Protein AF-Q1QKI4-F1 (afdb_monomer)

Mean predicted aligned error: 14.02 Å

pLDDT: mean 73.08, std 16.17, range [40.5, 93.62]

Foldseek 3Di:
DDDDDDPDPDPPPDPPPDPPDPPVQPDFDFDCVVPDPVVVVVQLVVQVVVLVPPPDPPVQQSSVVSVVVVVTHGPGRGD

Organism: Nitrobacter hamburgensis (strain DSM 10229 / NCIMB 13809 / X14) (NCBI:txid323097)

Structure (mmCIF, N/CA/C/O backbone):
data_AF-Q1QKI4-F1
#
_entry.id   AF-Q1QKI4-F1
#
loop_
_atom_site.group_PDB
_atom_site.id
_atom_site.type_symbol
_atom_si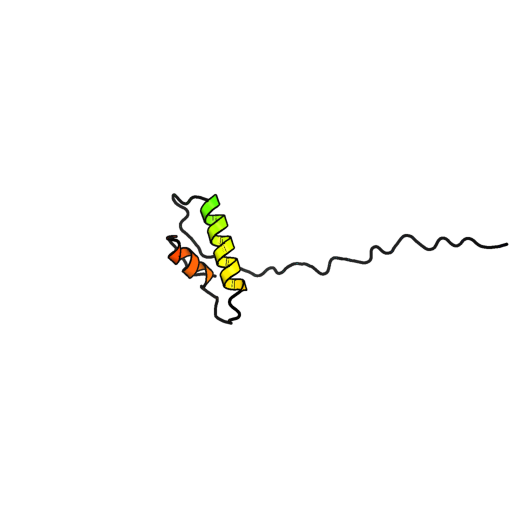te.label_atom_id
_atom_site.label_alt_id
_atom_site.label_comp_id
_atom_site.label_asym_id
_atom_site.label_entity_id
_atom_site.label_seq_id
_atom_site.pdbx_PDB_ins_code
_atom_site.Cartn_x
_atom_site.Cartn_y
_atom_site.Cartn_z
_atom_site.occupancy
_atom_site.B_iso_or_equiv
_atom_site.auth_seq_id
_atom_site.auth_comp_id
_atom_site.auth_asym_id
_atom_site.auth_atom_id
_atom_site.pdbx_PDB_model_num
ATOM 1 N N . MET A 1 1 ? 18.106 69.041 -3.925 1.00 40.50 1 MET A N 1
ATOM 2 C CA . MET A 1 1 ? 17.015 69.4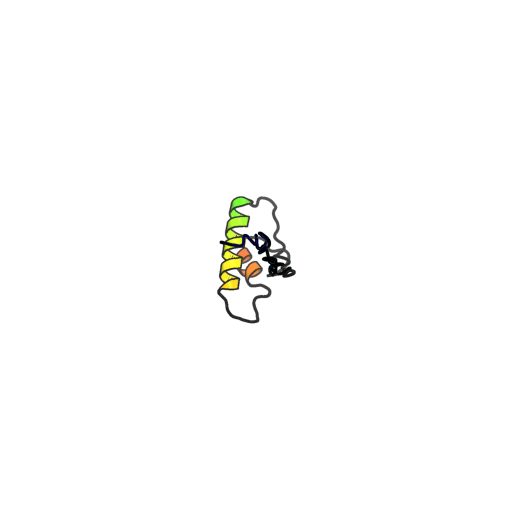14 -4.854 1.00 40.50 1 MET A CA 1
ATOM 3 C C . MET A 1 1 ? 16.759 68.255 -5.810 1.00 40.50 1 MET A C 1
ATOM 5 O O . MET A 1 1 ? 17.721 67.868 -6.451 1.00 40.50 1 MET A O 1
ATOM 9 N N . LYS A 1 2 ? 15.490 67.808 -5.940 1.00 44.25 2 LYS A N 1
ATOM 10 C CA . LYS A 1 2 ? 14.908 67.004 -7.053 1.00 44.25 2 LYS A CA 1
ATOM 11 C C . LYS A 1 2 ? 15.455 65.559 -7.199 1.00 44.25 2 LYS A C 1
ATOM 13 O O . LYS A 1 2 ? 16.650 65.379 -7.284 1.00 44.25 2 LYS A O 1
ATOM 18 N N . ARG A 1 3 ? 14.677 64.473 -7.285 1.00 46.16 3 ARG A N 1
ATOM 19 C CA . ARG A 1 3 ? 13.242 64.239 -7.517 1.00 46.16 3 ARG A CA 1
ATOM 20 C C . ARG A 1 3 ? 12.868 62.853 -6.974 1.00 46.16 3 ARG A C 1
ATOM 22 O O . ARG A 1 3 ? 13.602 61.893 -7.163 1.00 46.16 3 ARG A O 1
ATOM 29 N N . ILE A 1 4 ? 11.694 62.796 -6.361 1.00 64.81 4 ILE A N 1
ATOM 30 C CA . ILE A 1 4 ? 10.903 61.595 -6.092 1.00 64.81 4 ILE A CA 1
ATOM 31 C C . ILE A 1 4 ? 10.607 60.908 -7.431 1.00 64.81 4 ILE A C 1
ATOM 33 O O . ILE A 1 4 ? 10.064 61.562 -8.319 1.00 64.81 4 ILE A O 1
ATOM 37 N N . VAL A 1 5 ? 10.899 59.613 -7.559 1.00 54.19 5 VAL A N 1
ATOM 38 C CA . VAL A 1 5 ? 10.156 58.720 -8.460 1.00 54.19 5 VAL A CA 1
ATOM 39 C C . VAL A 1 5 ? 9.929 57.413 -7.714 1.00 54.19 5 VAL A C 1
ATOM 41 O O . VAL A 1 5 ? 10.833 56.601 -7.541 1.00 54.19 5 VAL A O 1
ATOM 44 N N . ALA A 1 6 ? 8.701 57.269 -7.225 1.00 53.59 6 ALA A N 1
ATOM 45 C CA . ALA A 1 6 ? 8.147 56.036 -6.710 1.00 53.59 6 ALA A CA 1
ATOM 46 C C . ALA A 1 6 ? 8.172 54.981 -7.824 1.00 53.59 6 ALA A C 1
ATOM 48 O O . ALA A 1 6 ? 7.373 55.037 -8.757 1.00 53.59 6 ALA A O 1
ATOM 49 N N . ILE A 1 7 ? 9.104 54.035 -7.742 1.00 57.81 7 ILE A N 1
ATOM 50 C CA . ILE A 1 7 ? 9.101 52.850 -8.596 1.00 57.81 7 ILE A CA 1
ATOM 51 C C . ILE A 1 7 ? 8.374 51.761 -7.821 1.00 57.81 7 ILE A C 1
ATOM 53 O O . ILE A 1 7 ? 8.940 51.068 -6.983 1.00 57.81 7 ILE A O 1
ATOM 57 N N . GLY A 1 8 ? 7.068 51.731 -8.077 1.00 52.28 8 GLY A N 1
ATOM 58 C CA . GLY A 1 8 ? 6.319 50.511 -8.344 1.00 52.28 8 GLY A CA 1
ATOM 59 C C . GLY A 1 8 ? 6.619 49.331 -7.437 1.00 52.28 8 GLY A C 1
ATOM 60 O O . GLY A 1 8 ? 7.421 48.460 -7.759 1.00 52.28 8 GLY A O 1
ATOM 61 N N . LEU A 1 9 ? 5.8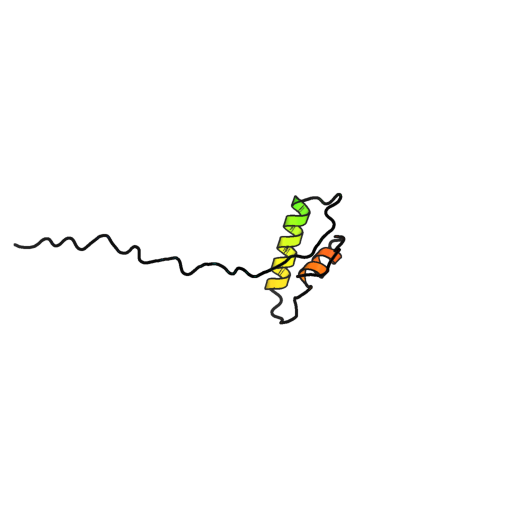53 49.273 -6.356 1.00 57.25 9 LEU A N 1
ATOM 62 C CA . LEU A 1 9 ? 5.479 48.068 -5.636 1.00 57.25 9 LEU A CA 1
ATOM 63 C C . LEU A 1 9 ? 4.775 47.069 -6.583 1.00 57.25 9 LEU A C 1
AT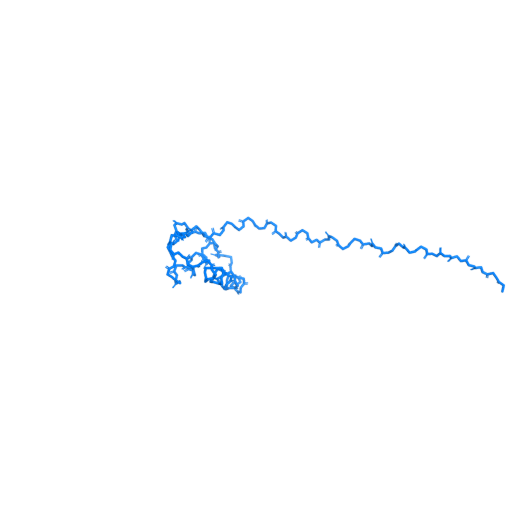OM 65 O O . LEU A 1 9 ? 3.564 46.913 -6.518 1.00 57.25 9 LEU A O 1
ATOM 69 N N . THR A 1 10 ? 5.503 46.411 -7.487 1.00 59.34 10 THR A N 1
ATOM 70 C CA . THR A 1 10 ? 4.974 45.316 -8.324 1.00 59.34 10 THR A CA 1
ATOM 71 C C . THR A 1 10 ? 6.085 44.331 -8.679 1.00 59.34 10 THR A C 1
ATOM 73 O O . THR A 1 10 ? 6.498 44.218 -9.829 1.00 59.34 10 THR A O 1
ATOM 76 N N . MET A 1 11 ? 6.584 43.606 -7.678 1.00 57.59 11 MET A N 1
ATOM 77 C CA . MET A 1 11 ? 7.488 42.467 -7.876 1.00 57.59 11 MET A CA 1
ATOM 78 C C . MET A 1 11 ? 6.887 41.200 -7.256 1.0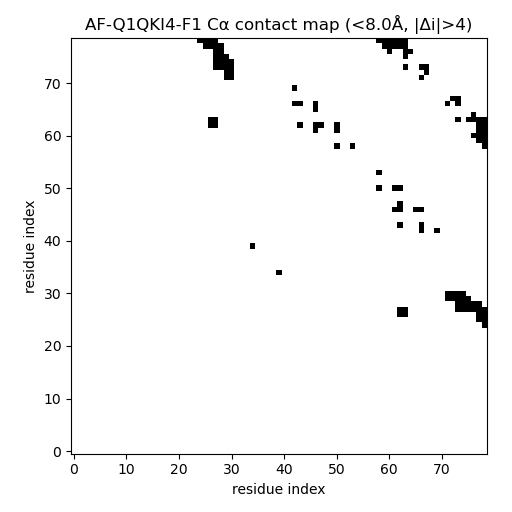0 57.59 11 MET A C 1
ATOM 80 O O . MET A 1 11 ? 7.546 40.440 -6.560 1.00 57.59 11 MET A O 1
ATOM 84 N N . SER A 1 12 ? 5.597 40.974 -7.517 1.00 57.84 12 SER A N 1
ATOM 85 C CA . SER A 1 12 ? 4.924 39.688 -7.294 1.00 57.84 12 SER A CA 1
ATOM 86 C C . SER A 1 12 ? 4.953 38.882 -8.595 1.00 57.84 12 SER A C 1
ATOM 88 O O . SER A 1 12 ? 3.929 38.618 -9.219 1.00 57.84 12 SER A O 1
ATOM 90 N N . GLY A 1 13 ? 6.164 38.555 -9.045 1.00 60.09 13 GLY A N 1
ATOM 91 C CA . GLY A 1 13 ? 6.407 37.712 -10.210 1.00 60.09 13 GLY A CA 1
ATOM 92 C C . GLY A 1 13 ? 6.316 36.232 -9.846 1.00 60.09 13 GLY A C 1
ATOM 93 O O . GLY A 1 13 ? 7.309 35.632 -9.464 1.00 60.09 13 GLY A O 1
ATOM 94 N N . VAL A 1 14 ? 5.106 35.680 -9.958 1.00 64.62 14 VAL A N 1
ATOM 95 C CA . VAL A 1 14 ? 4.793 34.295 -10.363 1.00 64.62 14 VAL A CA 1
ATOM 96 C C . VAL A 1 14 ? 5.655 33.184 -9.731 1.00 64.62 14 VAL A C 1
ATOM 98 O O . VAL A 1 14 ? 6.472 32.542 -10.385 1.00 64.62 14 VAL A O 1
ATOM 101 N N . LEU A 1 15 ? 5.372 32.865 -8.467 1.00 58.62 15 LEU A N 1
ATOM 102 C CA . LEU A 1 15 ? 5.660 31.550 -7.884 1.00 58.62 15 LEU A CA 1
ATOM 103 C C . LEU A 1 15 ? 4.457 30.618 -8.118 1.00 58.62 15 LEU A C 1
ATOM 105 O O . LEU A 1 15 ? 3.706 30.344 -7.190 1.00 58.62 15 LEU A O 1
ATOM 109 N N . LEU A 1 16 ? 4.222 30.164 -9.354 1.00 58.59 16 LEU A N 1
ATOM 110 C CA . LEU A 1 16 ? 3.251 29.085 -9.638 1.00 58.59 16 LEU A CA 1
ATOM 111 C C . LEU A 1 16 ? 3.776 28.049 -10.651 1.00 58.59 16 LEU A C 1
ATOM 113 O O . LEU A 1 16 ? 3.004 27.341 -11.291 1.00 58.59 16 LEU A O 1
ATOM 117 N N . ALA A 1 17 ? 5.096 27.892 -10.773 1.00 64.19 17 ALA A N 1
ATOM 118 C CA . ALA A 1 17 ? 5.667 26.703 -11.408 1.00 64.19 17 ALA A CA 1
ATOM 119 C C . ALA A 1 17 ? 5.655 25.550 -10.393 1.00 64.19 17 ALA A C 1
ATOM 121 O O . ALA A 1 17 ? 6.649 25.256 -9.737 1.00 64.19 17 ALA A O 1
ATOM 122 N N . GLY A 1 18 ? 4.481 24.954 -10.206 1.00 54.62 18 GLY A N 1
ATOM 123 C CA . GLY A 1 18 ? 4.286 23.901 -9.221 1.00 54.62 18 GLY A CA 1
ATOM 124 C C . GLY A 1 18 ? 2.908 23.264 -9.286 1.00 54.62 18 GLY A C 1
ATOM 125 O O . GLY A 1 18 ? 2.319 23.002 -8.243 1.00 54.62 18 GLY A O 1
ATOM 126 N N . CYS A 1 19 ? 2.380 22.982 -10.482 1.00 58.72 19 CYS A N 1
ATOM 127 C CA . CYS A 1 19 ? 1.393 21.910 -10.607 1.00 58.72 19 CYS A CA 1
ATOM 128 C C . CYS A 1 19 ? 2.139 20.596 -10.351 1.00 58.72 19 CYS A C 1
ATOM 130 O O . CYS A 1 19 ? 2.634 19.944 -11.268 1.00 58.72 19 CYS A O 1
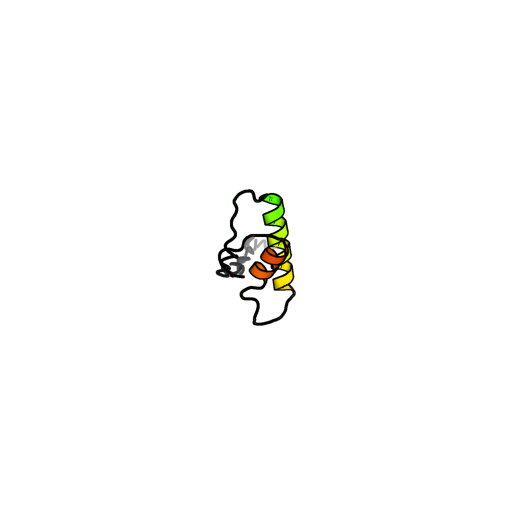ATOM 132 N N . ALA A 1 20 ? 2.303 20.294 -9.062 1.00 56.22 20 ALA A N 1
ATOM 133 C CA . ALA A 1 20 ? 2.789 19.031 -8.555 1.00 56.22 20 ALA A CA 1
ATOM 134 C C . ALA A 1 20 ? 2.061 17.901 -9.284 1.00 56.22 20 ALA A C 1
ATOM 136 O O . ALA A 1 20 ? 0.841 17.941 -9.458 1.00 56.22 20 ALA A O 1
ATOM 137 N N . GLY A 1 21 ? 2.857 16.952 -9.770 1.00 51.16 21 GLY A N 1
ATOM 138 C CA . GLY A 1 21 ? 2.450 15.941 -10.721 1.00 51.16 21 GLY A CA 1
ATOM 139 C C . GLY A 1 21 ? 1.127 15.285 -10.361 1.00 51.16 21 GLY A C 1
ATOM 140 O O . GLY A 1 21 ? 0.994 14.622 -9.334 1.00 51.16 21 GLY A O 1
ATOM 141 N N . HIS A 1 22 ? 0.185 15.386 -11.290 1.00 47.50 22 HIS A N 1
ATOM 142 C CA . HIS A 1 22 ? -0.817 14.355 -11.459 1.00 47.50 22 HIS A CA 1
ATOM 143 C C . HIS A 1 22 ? -0.086 13.110 -11.981 1.00 47.50 22 HIS A C 1
ATOM 145 O O . HIS A 1 22 ? -0.079 12.818 -13.174 1.00 47.50 22 HIS A O 1
ATOM 151 N N . SER A 1 23 ? 0.628 12.415 -11.093 1.00 51.69 23 SER A N 1
ATOM 152 C CA . SER A 1 23 ? 0.930 11.014 -11.335 1.00 51.69 23 SER A CA 1
ATOM 153 C C . SER A 1 23 ? -0.411 10.295 -11.194 1.00 51.69 23 SER A C 1
ATOM 155 O O . SER A 1 23 ? -1.031 10.436 -10.135 1.00 51.69 23 SER A O 1
ATOM 157 N N . PRO A 1 24 ? -0.897 9.576 -12.220 1.00 53.88 24 PRO A N 1
ATOM 158 C CA . PRO A 1 24 ? -2.079 8.729 -12.115 1.00 53.88 24 PRO A CA 1
ATOM 159 C C . PRO A 1 24 ? -1.723 7.501 -11.268 1.00 53.88 24 PRO A C 1
ATOM 161 O O . PRO A 1 24 ? -1.722 6.366 -11.734 1.00 53.88 24 PRO A O 1
ATOM 164 N N . TYR A 1 25 ? -1.315 7.735 -10.022 1.00 54.22 25 TYR A N 1
ATOM 165 C CA . TYR A 1 25 ? -1.061 6.686 -9.064 1.00 54.22 25 TYR A CA 1
ATOM 166 C C . TYR A 1 25 ? -2.419 6.178 -8.588 1.00 54.22 25 TYR A C 1
ATOM 168 O O . TYR A 1 25 ? -2.979 6.646 -7.595 1.00 54.22 25 TYR A O 1
ATOM 176 N N . GLU A 1 26 ? -2.968 5.232 -9.338 1.00 60.38 26 GLU A N 1
ATOM 177 C CA . GLU A 1 26 ? -4.031 4.368 -8.855 1.00 60.38 26 GLU A CA 1
ATOM 178 C C . GLU A 1 26 ? -3.400 3.431 -7.823 1.00 60.38 26 GLU A C 1
ATOM 180 O O . GLU A 1 26 ? -2.664 2.503 -8.159 1.00 60.38 26 GLU A O 1
ATOM 185 N N . GLY A 1 27 ? -3.601 3.739 -6.541 1.00 65.06 27 GLY A N 1
ATOM 186 C CA . GLY A 1 27 ? -3.122 2.885 -5.457 1.00 65.06 27 GLY A CA 1
ATOM 187 C C . GLY A 1 27 ? -3.699 1.468 -5.532 1.00 65.06 27 GLY A C 1
ATOM 188 O O . GLY A 1 27 ? -4.679 1.238 -6.242 1.00 65.06 27 GLY A O 1
ATOM 189 N N . PRO A 1 28 ? -3.110 0.507 -4.800 1.00 70.94 28 PRO A N 1
ATOM 190 C CA . PRO A 1 28 ? -3.635 -0.854 -4.759 1.00 70.94 28 PRO A CA 1
ATOM 191 C C . PRO A 1 28 ? -5.089 -0.863 -4.286 1.00 70.94 28 PRO A C 1
ATOM 193 O O . PRO A 1 28 ? -5.426 -0.190 -3.306 1.00 70.94 28 PRO A O 1
ATOM 196 N N 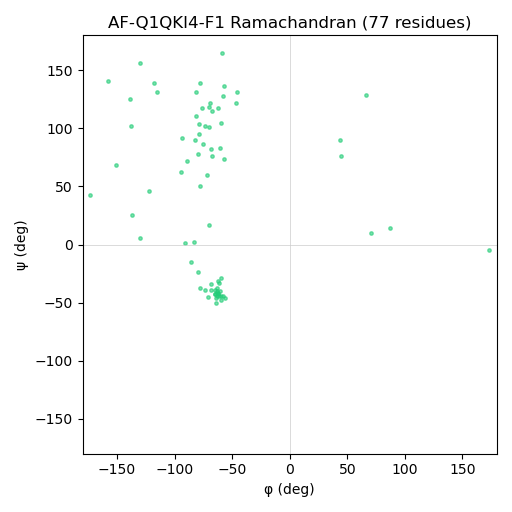. LEU A 1 29 ? -5.934 -1.653 -4.953 1.00 80.56 29 LEU A N 1
ATOM 197 C CA . LEU A 1 29 ? -7.287 -1.912 -4.471 1.00 80.56 29 LEU A CA 1
ATOM 198 C C . LEU A 1 29 ? -7.206 -2.911 -3.322 1.00 80.56 29 LEU A C 1
ATOM 200 O O . LEU A 1 29 ? -6.750 -4.040 -3.500 1.00 80.56 29 LEU A O 1
ATOM 204 N N . VAL A 1 30 ? -7.637 -2.477 -2.143 1.00 85.69 30 VAL A N 1
ATOM 205 C CA . VAL A 1 30 ? -7.631 -3.256 -0.904 1.00 85.69 30 VAL A CA 1
ATOM 206 C C . VAL A 1 30 ? -9.068 -3.422 -0.429 1.00 85.69 30 VAL A C 1
ATOM 208 O O . VAL A 1 30 ? -9.851 -2.475 -0.494 1.00 85.69 30 VAL A O 1
ATOM 211 N N . ASP A 1 31 ? -9.412 -4.615 0.049 1.00 89.81 31 ASP A N 1
ATOM 212 C CA . ASP A 1 31 ? -10.664 -4.832 0.767 1.00 89.81 31 ASP A CA 1
ATOM 213 C C . ASP A 1 31 ? -10.617 -4.094 2.109 1.00 89.81 31 ASP A C 1
ATOM 215 O O . ASP A 1 31 ? -9.794 -4.392 2.976 1.00 89.81 31 ASP A O 1
ATOM 219 N N . MET A 1 32 ? -11.491 -3.102 2.260 1.00 90.00 32 MET A N 1
ATOM 220 C CA . MET A 1 32 ? -11.546 -2.243 3.441 1.00 90.00 32 MET A CA 1
ATOM 221 C C . MET A 1 32 ? -12.494 -2.782 4.523 1.00 90.00 32 MET A C 1
ATOM 223 O O . MET A 1 32 ? -12.661 -2.144 5.564 1.00 90.00 32 MET A O 1
ATOM 227 N N . ALA A 1 33 ? -13.132 -3.940 4.313 1.00 90.94 33 ALA A N 1
ATOM 228 C CA . ALA A 1 33 ? -14.028 -4.534 5.296 1.00 90.94 33 ALA A CA 1
ATOM 229 C C . ALA A 1 33 ? -13.279 -4.874 6.599 1.00 90.94 33 ALA A C 1
ATOM 231 O O . ALA A 1 33 ? -12.356 -5.683 6.620 1.00 90.94 33 ALA A O 1
ATOM 232 N N . GLY A 1 34 ? -13.679 -4.239 7.706 1.00 88.75 34 GLY A N 1
ATOM 233 C CA . GLY A 1 34 ? -13.047 -4.443 9.016 1.00 88.75 34 GLY A CA 1
ATOM 234 C C . GLY A 1 34 ? -11.637 -3.853 9.147 1.00 88.75 34 GLY A C 1
ATOM 235 O O . GLY A 1 34 ? -10.962 -4.113 10.142 1.00 88.75 34 GLY A O 1
ATOM 236 N N . VAL A 1 35 ? -11.188 -3.056 8.174 1.00 91.25 35 VAL A N 1
ATOM 237 C CA . VAL A 1 35 ? -9.886 -2.388 8.212 1.00 91.25 35 VAL A CA 1
ATOM 238 C C . VAL A 1 35 ? -9.959 -1.119 9.058 1.00 91.25 35 VAL A C 1
ATOM 240 O O . VAL A 1 35 ? -10.816 -0.261 8.852 1.00 91.25 35 VAL A O 1
ATOM 243 N N . ASP A 1 36 ? -9.003 -0.959 9.975 1.00 93.12 36 ASP A N 1
ATOM 244 C CA . ASP A 1 36 ? -8.782 0.319 10.647 1.00 93.12 36 ASP A CA 1
ATOM 245 C C . ASP A 1 36 ? -8.193 1.341 9.663 1.00 93.12 36 ASP A C 1
ATOM 247 O O . ASP A 1 36 ? -7.098 1.158 9.116 1.00 93.12 36 ASP A O 1
ATOM 251 N N . GLN A 1 37 ? -8.927 2.432 9.441 1.00 88.69 37 GLN A N 1
ATOM 252 C CA . GLN A 1 37 ? -8.564 3.443 8.453 1.00 88.69 37 GLN A CA 1
ATOM 253 C C . GLN A 1 37 ? -7.302 4.229 8.842 1.00 88.69 37 GLN A C 1
ATOM 255 O O . GLN A 1 37 ? -6.532 4.619 7.962 1.00 88.69 37 GLN A O 1
ATOM 260 N N . ALA A 1 38 ? -7.067 4.474 10.134 1.00 92.12 38 ALA A N 1
ATOM 261 C CA . ALA A 1 38 ? -5.907 5.235 10.596 1.00 92.12 38 ALA A CA 1
ATOM 262 C C . ALA A 1 38 ? -4.617 4.425 10.413 1.00 92.12 38 ALA A C 1
ATOM 264 O O . ALA A 1 38 ? -3.641 4.933 9.856 1.00 92.12 38 ALA A O 1
ATOM 265 N N . LYS A 1 39 ? -4.651 3.143 10.790 1.00 92.12 39 LYS A N 1
ATOM 266 C CA . LYS A 1 39 ? -3.590 2.168 10.536 1.00 92.12 39 LYS A CA 1
ATOM 267 C C . LYS A 1 39 ? -3.351 2.006 9.040 1.00 92.12 39 LYS A C 1
ATOM 269 O O . LYS A 1 39 ? -2.213 2.111 8.604 1.00 92.12 39 LYS A O 1
ATOM 274 N N . TYR A 1 40 ? -4.407 1.829 8.245 1.00 91.12 40 TYR A N 1
ATOM 275 C CA . TYR A 1 40 ? -4.289 1.726 6.787 1.00 91.12 40 TYR A CA 1
ATOM 276 C C . TYR A 1 40 ? -3.597 2.941 6.169 1.00 91.12 40 TYR A C 1
ATOM 278 O O . TYR A 1 40 ? -2.693 2.785 5.353 1.00 91.12 40 TYR A O 1
ATOM 286 N N . ASN A 1 41 ? -3.983 4.153 6.569 1.00 90.19 41 ASN A N 1
ATOM 287 C CA . ASN A 1 41 ? -3.381 5.373 6.035 1.00 90.19 41 ASN A CA 1
ATOM 288 C C . ASN A 1 41 ? -1.897 5.490 6.416 1.00 90.19 41 ASN A C 1
ATOM 290 O O . ASN A 1 41 ? -1.087 5.924 5.594 1.00 90.19 41 ASN A O 1
ATOM 294 N N . ASN A 1 42 ? -1.539 5.099 7.643 1.00 93.62 42 ASN A N 1
ATOM 295 C CA . ASN A 1 42 ? -0.151 5.056 8.092 1.00 93.62 42 ASN A CA 1
ATOM 296 C C . ASN A 1 42 ? 0.660 4.029 7.281 1.00 93.62 42 ASN A C 1
ATOM 298 O O . ASN A 1 42 ? 1.667 4.385 6.670 1.00 93.62 42 ASN A O 1
ATOM 302 N N . ASP A 1 43 ? 0.147 2.804 7.172 1.00 93.12 43 ASP A N 1
ATOM 303 C CA . ASP A 1 43 ? 0.765 1.701 6.440 1.00 93.12 43 ASP A CA 1
ATOM 304 C C . ASP A 1 43 ? 0.966 2.040 4.955 1.00 93.12 43 ASP A C 1
ATOM 306 O O . ASP A 1 43 ? 2.053 1.854 4.403 1.00 93.12 43 ASP A O 1
ATOM 310 N N . LEU A 1 44 ? -0.050 2.628 4.318 1.00 89.00 44 LEU A N 1
ATOM 311 C CA . LEU A 1 44 ? 0.011 3.073 2.929 1.00 89.00 44 LEU A CA 1
ATOM 312 C C . LEU A 1 44 ? 1.066 4.169 2.724 1.00 89.00 44 LEU A C 1
ATOM 314 O O . LEU A 1 44 ? 1.765 4.166 1.708 1.00 89.00 44 LEU A O 1
ATOM 318 N N . SER A 1 45 ? 1.189 5.104 3.669 1.00 89.44 45 SER A N 1
ATOM 319 C CA . SER A 1 45 ? 2.210 6.154 3.626 1.00 89.44 45 SER A CA 1
ATOM 320 C C . SER A 1 45 ? 3.618 5.562 3.715 1.00 89.44 45 SER A C 1
ATOM 322 O O . SER A 1 45 ? 4.483 5.872 2.893 1.00 89.44 45 SER A O 1
ATOM 324 N N . GLU A 1 46 ? 3.841 4.635 4.647 1.00 90.12 46 GLU A N 1
ATOM 325 C CA . GLU A 1 46 ? 5.126 3.950 4.799 1.00 90.12 46 GLU A CA 1
ATOM 326 C C . GLU A 1 46 ? 5.488 3.127 3.554 1.00 90.12 46 GLU A C 1
ATOM 328 O O . GLU A 1 46 ? 6.622 3.192 3.071 1.00 90.12 46 GLU A O 1
ATOM 333 N N . CYS A 1 47 ? 4.520 2.414 2.969 1.00 88.12 47 CYS A N 1
ATOM 334 C CA . CYS A 1 47 ? 4.722 1.677 1.723 1.00 88.12 47 CYS A CA 1
ATOM 335 C C . CYS A 1 47 ? 5.063 2.605 0.541 1.00 88.12 47 CYS A C 1
ATOM 337 O O . CYS A 1 47 ? 5.930 2.278 -0.274 1.00 88.12 47 CYS A O 1
ATOM 339 N N . ARG A 1 48 ? 4.454 3.797 0.464 1.00 84.75 48 ARG A N 1
ATOM 340 C CA . ARG A 1 48 ? 4.802 4.818 -0.543 1.00 84.75 48 ARG A CA 1
ATOM 341 C C . ARG A 1 48 ? 6.222 5.346 -0.362 1.00 84.75 48 ARG A C 1
ATOM 343 O O . ARG A 1 48 ? 6.948 5.465 -1.348 1.00 84.75 48 ARG A O 1
ATOM 350 N N . HIS A 1 49 ? 6.640 5.614 0.874 1.00 85.19 49 HIS A N 1
ATOM 351 C CA . HIS A 1 49 ? 8.005 6.052 1.165 1.00 85.19 49 HIS A CA 1
ATOM 352 C C . HIS A 1 49 ? 9.044 4.986 0.801 1.00 85.19 49 HIS A C 1
ATOM 354 O O . HIS A 1 49 ? 10.054 5.314 0.177 1.00 85.19 49 HIS A O 1
ATOM 360 N N . LYS A 1 50 ? 8.773 3.706 1.091 1.00 81.75 50 LYS A N 1
ATOM 361 C CA . LYS 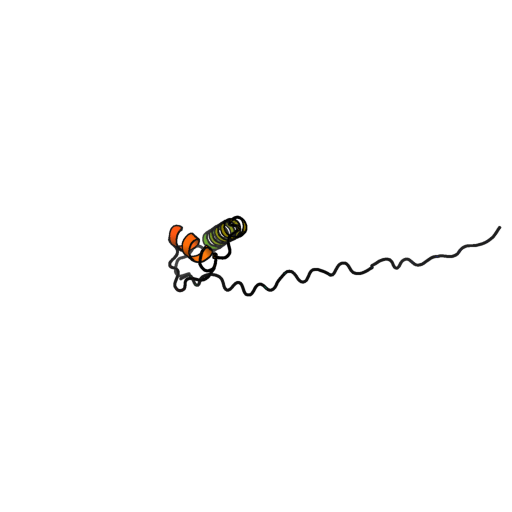A 1 50 ? 9.632 2.593 0.651 1.00 81.75 50 LYS A CA 1
ATOM 362 C C . LYS A 1 50 ? 9.791 2.554 -0.871 1.00 81.75 50 LYS A C 1
ATOM 364 O O . LYS A 1 50 ? 10.909 2.414 -1.360 1.00 81.75 50 LYS A O 1
ATOM 369 N N . LYS A 1 51 ? 8.700 2.734 -1.627 1.00 77.88 51 LYS A N 1
ATOM 370 C CA . LYS A 1 51 ? 8.756 2.817 -3.096 1.00 77.88 51 LYS A CA 1
ATOM 371 C C . LYS A 1 51 ? 9.606 3.998 -3.572 1.00 77.88 51 LYS A C 1
ATOM 373 O O . LYS A 1 51 ? 10.409 3.830 -4.477 1.00 77.88 51 LYS A O 1
ATOM 378 N N . GLN A 1 52 ? 9.448 5.178 -2.973 1.00 75.25 52 GLN A N 1
ATOM 379 C CA . GLN A 1 52 ? 10.221 6.369 -3.353 1.00 75.25 52 GLN A CA 1
ATOM 380 C C . GLN A 1 52 ? 11.730 6.200 -3.124 1.00 75.25 52 GLN A C 1
ATOM 382 O O . GLN A 1 52 ? 12.528 6.778 -3.856 1.00 75.25 52 GLN A O 1
ATOM 387 N N . GLN A 1 53 ? 12.121 5.413 -2.119 1.00 74.31 53 GLN A N 1
ATOM 388 C CA . GLN A 1 53 ? 13.523 5.099 -1.831 1.00 74.31 53 GLN A CA 1
ATOM 389 C C . GLN A 1 53 ? 14.093 4.012 -2.756 1.00 74.31 53 GLN A C 1
ATOM 391 O O . GLN A 1 53 ? 15.304 3.954 -2.968 1.00 74.31 53 GLN A O 1
ATOM 396 N N . ALA A 1 54 ? 13.241 3.163 -3.331 1.00 69.44 54 ALA A N 1
ATOM 397 C CA . ALA A 1 54 ? 13.645 2.165 -4.308 1.00 69.44 54 ALA A CA 1
ATOM 398 C C . ALA A 1 54 ? 13.842 2.824 -5.685 1.00 69.44 54 ALA A C 1
ATOM 400 O O . ALA A 1 54 ? 12.894 3.132 -6.400 1.00 69.44 54 ALA A O 1
ATOM 401 N N . SER A 1 55 ? 15.101 3.036 -6.071 1.00 59.00 55 SER A N 1
ATOM 402 C CA . SER A 1 55 ? 15.513 3.778 -7.278 1.00 59.00 55 SER A CA 1
ATOM 403 C C . SER A 1 55 ? 15.228 3.071 -8.623 1.00 59.00 55 SER A C 1
ATOM 405 O O . SER A 1 55 ? 15.830 3.412 -9.638 1.00 59.00 55 SER A O 1
ATOM 407 N N . PHE A 1 56 ? 14.358 2.055 -8.673 1.00 54.53 56 PHE A N 1
ATOM 408 C CA . PHE A 1 56 ? 14.300 1.125 -9.805 1.00 54.53 56 PHE A CA 1
ATOM 409 C C . PHE A 1 56 ? 12.996 1.170 -10.617 1.00 54.53 56 PHE A C 1
ATOM 411 O O . PHE A 1 56 ? 11.881 1.069 -10.098 1.00 54.53 56 PHE A O 1
ATOM 418 N N . VAL A 1 57 ? 13.191 1.258 -11.936 1.00 48.69 57 VAL A N 1
ATOM 419 C CA . VAL A 1 57 ? 12.222 1.084 -13.026 1.00 48.69 57 VAL A CA 1
ATOM 420 C C . VAL A 1 57 ? 11.654 -0.342 -12.967 1.00 48.69 57 VAL A C 1
ATOM 422 O O . VAL A 1 57 ? 12.144 -1.258 -13.613 1.00 48.69 57 VAL A O 1
ATOM 425 N N . GLY A 1 58 ? 10.652 -0.544 -12.115 1.00 53.28 58 GLY A N 1
ATOM 426 C CA . GLY A 1 58 ? 10.021 -1.848 -11.861 1.00 53.28 58 GLY A CA 1
ATOM 427 C C . GLY A 1 58 ? 9.007 -1.846 -10.713 1.00 53.28 58 GLY A C 1
ATOM 428 O O . GLY A 1 58 ? 8.322 -2.837 -10.484 1.00 53.28 58 GLY A O 1
ATOM 429 N N . ALA A 1 59 ? 8.868 -0.721 -10.009 1.00 60.03 59 ALA A N 1
ATOM 430 C CA . ALA A 1 59 ? 7.980 -0.550 -8.869 1.00 60.03 59 ALA A CA 1
ATOM 431 C C . ALA A 1 59 ? 6.502 -0.358 -9.256 1.00 60.03 59 ALA A C 1
ATOM 433 O O . ALA A 1 59 ? 5.904 0.626 -8.840 1.00 60.03 59 ALA A O 1
ATOM 434 N N . GLY A 1 60 ? 5.949 -1.22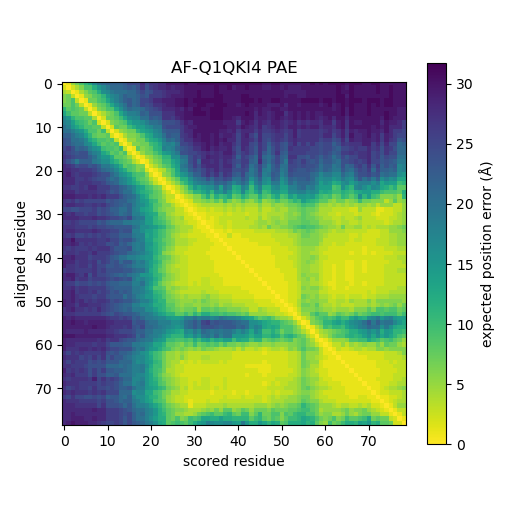9 -10.105 1.00 65.44 60 GLY A N 1
ATOM 435 C CA . GLY A 1 60 ? 4.533 -1.193 -10.498 1.00 65.44 60 GLY A CA 1
ATOM 436 C C . GLY A 1 60 ? 3.598 -1.934 -9.536 1.00 65.44 60 GLY A C 1
ATOM 437 O O . GLY A 1 60 ? 2.387 -1.745 -9.609 1.00 65.44 60 GLY A O 1
ATOM 438 N N . THR A 1 61 ? 4.147 -2.773 -8.648 1.00 75.75 61 THR A N 1
ATOM 439 C CA . THR A 1 61 ? 3.395 -3.502 -7.608 1.00 75.75 61 THR A CA 1
ATOM 440 C C . THR A 1 61 ? 3.998 -3.358 -6.211 1.00 75.75 61 THR A C 1
ATOM 442 O O . THR A 1 61 ? 3.515 -3.971 -5.265 1.00 75.75 61 THR A O 1
ATOM 445 N N . MET A 1 62 ? 5.038 -2.538 -6.028 1.00 82.44 62 MET A N 1
ATOM 446 C CA . MET A 1 62 ? 5.779 -2.489 -4.757 1.00 82.44 62 MET A CA 1
ATOM 447 C C . MET A 1 62 ? 4.899 -2.063 -3.585 1.00 82.44 62 MET A C 1
ATOM 449 O O . MET A 1 62 ? 5.093 -2.513 -2.457 1.00 82.44 62 MET A O 1
ATOM 453 N N . ILE A 1 63 ? 3.927 -1.188 -3.841 1.00 85.19 63 ILE A N 1
ATOM 454 C CA . ILE A 1 63 ? 3.021 -0.739 -2.785 1.00 85.19 63 ILE A CA 1
ATOM 455 C C . ILE A 1 63 ? 1.956 -1.804 -2.504 1.00 85.19 63 ILE A C 1
ATOM 457 O O . ILE A 1 63 ? 1.646 -2.019 -1.337 1.00 85.19 63 ILE A O 1
ATOM 461 N N . SER A 1 64 ? 1.445 -2.522 -3.512 1.00 87.56 64 SER A N 1
ATOM 462 C CA . SER A 1 64 ? 0.538 -3.660 -3.276 1.00 87.56 64 SER A CA 1
ATOM 463 C C . SER A 1 64 ? 1.228 -4.782 -2.512 1.00 87.56 64 SER A C 1
ATOM 465 O O . SER A 1 64 ? 0.653 -5.303 -1.564 1.00 87.56 64 SER A O 1
ATOM 467 N N . ASP A 1 65 ? 2.459 -5.126 -2.884 1.00 87.88 65 ASP A N 1
ATOM 468 C CA . ASP A 1 65 ? 3.218 -6.182 -2.216 1.00 87.88 65 ASP A CA 1
ATOM 469 C C . ASP A 1 65 ? 3.525 -5.789 -0.758 1.00 87.88 65 ASP A C 1
ATOM 471 O O . ASP A 1 65 ? 3.276 -6.573 0.154 1.00 87.88 65 ASP A O 1
ATOM 475 N N . CYS A 1 66 ? 3.913 -4.533 -0.507 1.00 89.56 66 CYS A N 1
ATOM 476 C CA . CYS A 1 66 ? 4.088 -4.011 0.853 1.00 89.56 66 CYS A CA 1
ATOM 477 C C . CYS A 1 66 ? 2.792 -4.048 1.683 1.00 89.56 66 CYS A C 1
ATOM 479 O O . CYS A 1 66 ? 2.821 -4.379 2.868 1.00 89.56 66 CYS A O 1
ATOM 481 N N . MET A 1 67 ? 1.641 -3.732 1.082 1.00 91.19 67 MET A N 1
ATOM 482 C CA . MET A 1 67 ? 0.351 -3.820 1.773 1.00 91.19 67 MET A CA 1
ATOM 483 C C . MET A 1 67 ? -0.031 -5.282 2.059 1.00 91.19 67 MET A C 1
ATOM 485 O O . MET A 1 67 ? -0.501 -5.586 3.155 1.00 91.19 67 MET A O 1
ATOM 489 N N . ALA A 1 68 ? 0.229 -6.205 1.131 1.00 90.75 68 ALA A N 1
ATOM 490 C CA . ALA A 1 68 ? -0.001 -7.633 1.342 1.00 90.75 68 ALA A CA 1
ATOM 491 C C . ALA A 1 68 ? 0.871 -8.194 2.483 1.00 90.75 68 ALA A C 1
ATOM 493 O O . ALA A 1 68 ? 0.366 -8.918 3.339 1.00 90.75 68 ALA A O 1
ATOM 494 N N . GLU A 1 69 ? 2.145 -7.791 2.569 1.00 90.31 69 GLU A N 1
ATOM 495 C CA . GLU A 1 69 ? 3.040 -8.133 3.689 1.00 90.31 69 GLU A CA 1
ATOM 496 C C . GLU A 1 69 ? 2.513 -7.640 5.048 1.00 90.31 69 GLU A C 1
ATOM 498 O O . GLU A 1 69 ? 2.771 -8.261 6.078 1.00 90.31 69 GLU A O 1
ATOM 503 N N . ARG A 1 70 ? 1.743 -6.543 5.065 1.00 89.88 70 ARG A N 1
ATOM 504 C CA . ARG A 1 70 ? 1.090 -6.006 6.274 1.00 89.88 70 ARG A CA 1
ATOM 505 C C . ARG A 1 70 ? -0.241 -6.675 6.618 1.00 89.88 70 ARG A C 1
ATOM 507 O O . ARG A 1 70 ? -0.878 -6.283 7.597 1.00 89.88 70 ARG A O 1
ATOM 514 N N . GLY A 1 71 ? -0.644 -7.683 5.846 1.00 90.88 71 GLY A N 1
ATOM 515 C CA . GLY A 1 71 ? -1.861 -8.459 6.070 1.00 90.88 71 GLY A CA 1
ATOM 516 C C . GLY A 1 71 ? -3.117 -7.857 5.441 1.00 90.88 71 GLY A C 1
ATOM 517 O O . GLY A 1 71 ? -4.219 -8.278 5.785 1.00 90.88 71 GLY A O 1
ATOM 518 N N . TYR A 1 72 ? -2.982 -6.885 4.534 1.00 91.88 72 TYR A N 1
ATOM 519 C CA . TYR A 1 72 ? -4.123 -6.369 3.783 1.00 91.88 72 TYR A CA 1
ATOM 520 C C . TYR A 1 72 ? -4.514 -7.316 2.651 1.00 91.88 72 TYR A C 1
ATOM 522 O O . TYR A 1 72 ? -3.664 -7.822 1.917 1.00 91.88 72 TYR A O 1
ATOM 530 N N . ASN A 1 73 ? -5.819 -7.502 2.465 1.00 92.25 73 ASN A N 1
ATOM 531 C CA . ASN A 1 73 ? -6.349 -8.247 1.332 1.00 92.25 73 ASN A CA 1
ATOM 532 C C . ASN A 1 73 ? -6.341 -7.359 0.076 1.00 92.25 73 ASN A C 1
ATOM 534 O O . ASN A 1 73 ? -7.246 -6.551 -0.139 1.00 92.25 73 ASN A O 1
ATOM 538 N N . VAL A 1 74 ? -5.282 -7.472 -0.727 1.00 88.19 74 VAL A N 1
ATOM 539 C CA . VAL A 1 74 ? -5.129 -6.734 -1.987 1.00 88.19 74 VAL A CA 1
ATOM 540 C C . VAL A 1 74 ? -5.918 -7.446 -3.084 1.00 88.19 74 VAL A C 1
ATOM 542 O O . VAL A 1 74 ? -5.540 -8.525 -3.534 1.00 88.19 74 VAL A O 1
ATOM 545 N N . ILE A 1 75 ? -7.003 -6.815 -3.525 1.00 86.44 75 ILE A N 1
ATOM 546 C CA . ILE A 1 75 ? -7.895 -7.309 -4.580 1.00 86.44 75 ILE A CA 1
ATOM 547 C C . ILE A 1 75 ? -7.217 -7.176 -5.946 1.00 86.44 75 ILE A C 1
ATOM 549 O O . ILE A 1 75 ? -7.322 -8.064 -6.789 1.00 86.44 75 ILE A O 1
ATOM 553 N N . GLU A 1 76 ? -6.489 -6.078 -6.157 1.00 79.12 76 GLU A N 1
ATOM 554 C CA . GLU A 1 76 ? -5.761 -5.838 -7.398 1.00 79.12 76 GLU A CA 1
ATOM 555 C C . GLU A 1 76 ? -4.379 -5.252 -7.115 1.00 79.12 76 GLU A C 1
ATOM 557 O O . GLU A 1 76 ? -4.231 -4.223 -6.445 1.00 79.12 76 GLU A O 1
ATOM 562 N N . LYS A 1 77 ? -3.348 -5.918 -7.645 1.00 73.75 77 LYS A N 1
ATOM 563 C CA . LYS A 1 77 ? -1.965 -5.471 -7.508 1.00 73.75 77 LYS A CA 1
ATOM 564 C C . LYS A 1 77 ? -1.716 -4.255 -8.396 1.00 73.75 77 LYS A C 1
ATOM 566 O O . LYS A 1 77 ? -1.518 -4.386 -9.599 1.00 73.75 77 LYS A O 1
ATOM 571 N N . ARG A 1 78 ? -1.699 -3.077 -7.777 1.00 67.56 78 ARG A N 1
ATOM 572 C CA . ARG A 1 78 ? -1.223 -1.817 -8.361 1.00 67.56 78 ARG A CA 1
ATOM 573 C C . ARG A 1 78 ? -0.250 -1.153 -7.402 1.00 67.56 78 ARG A C 1
ATOM 575 O O . ARG A 1 78 ? -0.287 -1.427 -6.197 1.00 67.56 78 ARG A O 1
ATOM 582 N N . GLY A 1 79 ? 0.633 -0.306 -7.903 1.00 59.69 79 GLY A N 1
ATOM 583 C CA . GLY A 1 79 ? 1.541 0.439 -7.048 1.00 59.69 79 GLY A CA 1
ATOM 584 C C . GLY A 1 79 ? 2.906 0.614 -7.630 1.00 59.69 79 GLY A C 1
ATOM 585 O O . GLY A 1 79 ? 3.825 -0.082 -7.153 1.00 59.69 79 GLY A O 1
#

Radius of gyration: 23.2 Å; Cα contacts (8 Å, |Δi|>4): 63; chains: 1; bounding box: 31×78×24 Å

Secondary structure (DSSP, 8-state):
--------S-----------------PPEE--TT--HHHHHHHHHHHHHHHHH---TT-SSHHHHHHHHTT--EEE---

Solvent-accessible surface area (backbone atoms only — not comparable to full-atom values): 5123 Å² total; per-residue (Å²): 134,89,78,92,74,89,80,70,98,74,83,84,77,77,92,70,93,64,82,70,77,87,66,88,73,60,64,44,43,58,64,63,81,93,55,59,65,69,60,47,53,50,52,53,50,53,28,49,52,54,49,71,70,49,90,54,98,77,58,56,37,51,36,25,52,46,40,41,76,72,71,47,54,62,78,39,82,21,42

Sequence (79 aa):
MKRIVAIGLTMSGVLLAGCAGHSPYEGPLVDMAGVDQAKYNNDLSECRHKKQQASFVGAGTMISDCMAERGYNVIEKRG